Protein AF-A0A8S2WBW8-F1 (afdb_monomer)

pLDDT: mean 97.87, std 1.33, range [88.88, 98.81]

Secondary structure (DSSP, 8-state):
-HHHHHHHTTSS----B-SS--TTGGGT-BEE--S-BSSHHHHHHHHHHHHHHHHTT--SEE--TT-SBS---HHHHHHHHH-

Sequence (83 aa):
ASLPAARATDNKRSIVISRSTFPTSGSFSGHWLGDNSAKWPHLKYNIIGMLEFNLFGIPYVGADICGFEGDTTEQMCQRWMQL

Mean predicted aligned error: 2.39 Å

Radius of gyration: 14.79 Å; Cα contacts (8 Å, |Δi|>4): 115; chains: 1; bounding box: 33×30×37 Å

Structure (mmCIF, N/CA/C/O backbone):
data_AF-A0A8S2WBW8-F1
#
_entry.id   AF-A0A8S2WBW8-F1
#
loop_
_atom_site.group_PDB
_atom_site.id
_atom_site.type_symbol
_atom_site.label_atom_id
_atom_site.label_alt_id
_atom_site.label_comp_id
_atom_site.label_asym_id
_atom_site.label_entity_id
_atom_site.label_seq_id
_atom_site.pdbx_PDB_ins_code
_atom_site.Cartn_x
_atom_site.Cartn_y
_atom_site.Cartn_z
_atom_site.occupancy
_atom_site.B_iso_or_equiv
_atom_site.auth_seq_id
_atom_site.auth_comp_id
_atom_site.auth_asym_id
_atom_site.auth_atom_id
_atom_site.pdbx_PDB_model_num
ATOM 1 N N . ALA A 1 1 ? 14.825 -9.329 -9.820 1.00 88.88 1 ALA A N 1
ATOM 2 C CA . ALA A 1 1 ? 14.824 -10.784 -10.097 1.00 88.88 1 ALA A CA 1
ATOM 3 C C . ALA A 1 1 ? 13.414 -11.389 -10.091 1.00 88.88 1 ALA A C 1
ATOM 5 O O . ALA A 1 1 ? 13.098 -12.136 -11.006 1.00 88.88 1 ALA A O 1
ATOM 6 N N . SER A 1 2 ? 12.551 -11.048 -9.125 1.00 96.75 2 SER A N 1
ATOM 7 C CA . SER A 1 2 ? 11.252 -11.715 -8.928 1.00 96.75 2 SER A CA 1
ATOM 8 C C . SER A 1 2 ? 10.266 -11.599 -10.096 1.00 96.75 2 SER A C 1
ATOM 10 O O . SER A 1 2 ? 9.677 -12.602 -10.474 1.00 96.75 2 SER A O 1
ATOM 12 N N . LEU A 1 3 ? 10.104 -10.419 -10.711 1.00 96.81 3 LEU A N 1
ATOM 13 C CA . LEU A 1 3 ? 9.148 -10.255 -11.817 1.00 96.81 3 LEU A CA 1
ATOM 14 C C . LEU A 1 3 ? 9.534 -11.065 -13.075 1.00 96.81 3 LEU A C 1
ATOM 16 O O . LEU A 1 3 ? 8.673 -11.777 -13.587 1.00 96.81 3 LEU A O 1
ATOM 20 N N . PRO A 1 4 ? 10.790 -11.024 -13.574 1.00 96.94 4 PRO A N 1
ATOM 21 C CA . PRO A 1 4 ? 11.219 -11.922 -14.648 1.00 96.94 4 PRO A CA 1
ATOM 22 C C . PRO A 1 4 ? 11.032 -13.404 -14.306 1.00 96.94 4 PRO A C 1
ATOM 24 O O . PRO A 1 4 ? 10.540 -14.153 -15.143 1.00 96.94 4 PRO A O 1
ATOM 27 N N . ALA A 1 5 ? 11.361 -13.812 -13.075 1.00 97.25 5 ALA A N 1
ATOM 28 C CA . ALA A 1 5 ? 11.172 -15.190 -12.629 1.00 97.25 5 ALA A CA 1
ATOM 29 C C . ALA A 1 5 ? 9.690 -15.601 -12.657 1.00 97.25 5 ALA A C 1
ATOM 31 O O . ALA A 1 5 ? 9.363 -16.660 -13.179 1.00 97.25 5 ALA A O 1
ATOM 32 N N . ALA A 1 6 ? 8.790 -14.735 -12.181 1.00 96.25 6 ALA A N 1
ATOM 33 C CA . ALA A 1 6 ? 7.350 -14.978 -12.198 1.00 96.25 6 ALA A CA 1
ATOM 34 C C . ALA A 1 6 ? 6.761 -15.052 -13.615 1.00 96.25 6 ALA A C 1
ATOM 36 O O . ALA A 1 6 ? 5.753 -15.715 -13.813 1.00 96.25 6 ALA A O 1
ATOM 37 N N . ARG A 1 7 ? 7.359 -14.370 -14.599 1.00 96.75 7 ARG A N 1
ATOM 38 C CA . ARG A 1 7 ? 6.938 -14.453 -16.009 1.00 96.75 7 ARG A CA 1
ATOM 39 C C . ARG A 1 7 ? 7.480 -15.699 -16.699 1.00 96.75 7 ARG A C 1
ATOM 41 O O . ARG A 1 7 ? 6.848 -16.210 -17.613 1.00 96.75 7 ARG A O 1
ATOM 48 N N . ALA A 1 8 ? 8.640 -16.192 -16.275 1.00 97.19 8 ALA A N 1
ATOM 49 C CA . ALA A 1 8 ? 9.269 -17.365 -16.873 1.00 97.19 8 ALA A CA 1
ATOM 50 C C . ALA A 1 8 ? 8.526 -18.681 -16.573 1.00 97.19 8 ALA A C 1
ATOM 52 O O . ALA A 1 8 ? 8.765 -19.667 -17.264 1.00 97.19 8 ALA A O 1
ATOM 53 N N . THR A 1 9 ? 7.637 -18.717 -15.572 1.00 96.62 9 THR A N 1
ATOM 54 C CA . THR A 1 9 ? 6.897 -19.933 -15.194 1.00 96.62 9 THR A CA 1
ATOM 55 C C . THR A 1 9 ? 5.794 -20.297 -16.187 1.00 96.62 9 THR A C 1
ATOM 57 O O . THR A 1 9 ? 5.619 -21.476 -16.483 1.00 96.62 9 THR A O 1
ATOM 60 N N . ASP A 1 10 ? 5.050 -19.314 -16.700 1.00 95.62 10 ASP A N 1
ATOM 61 C CA . ASP A 1 10 ? 3.896 -19.548 -17.580 1.00 95.62 10 ASP A CA 1
ATOM 62 C C . ASP A 1 10 ? 3.780 -18.570 -18.766 1.00 95.62 10 ASP A C 1
ATOM 64 O O . ASP A 1 10 ? 2.812 -18.632 -19.526 1.00 95.62 10 ASP A O 1
ATOM 68 N N . ASN A 1 11 ? 4.771 -17.689 -18.952 1.00 94.88 11 ASN A N 1
ATOM 69 C CA . ASN A 1 11 ? 4.841 -16.668 -20.002 1.00 94.88 11 ASN A CA 1
ATOM 70 C C . ASN A 1 11 ? 3.636 -15.707 -20.033 1.00 94.88 11 ASN A C 1
ATOM 72 O O . ASN A 1 11 ? 3.280 -15.170 -21.086 1.00 94.88 11 ASN A O 1
ATOM 76 N N . LYS A 1 12 ? 2.992 -15.474 -18.883 1.00 96.56 12 LYS A N 1
ATOM 77 C CA . LYS A 1 12 ? 1.899 -14.505 -18.748 1.00 96.56 12 LYS A CA 1
ATOM 78 C C . LYS A 1 12 ? 2.368 -13.206 -18.104 1.00 96.56 12 LYS A C 1
ATOM 80 O O . LYS A 1 12 ? 3.475 -13.072 -17.586 1.00 96.56 12 LYS A O 1
ATOM 85 N N . ARG A 1 13 ? 1.491 -12.199 -18.136 1.00 96.69 13 ARG A N 1
ATOM 86 C CA . ARG A 1 13 ? 1.670 -10.991 -17.329 1.00 96.69 13 ARG A CA 1
ATOM 87 C C . ARG A 1 13 ? 1.559 -11.371 -15.853 1.00 96.69 13 ARG A C 1
ATOM 89 O O . ARG A 1 13 ? 0.475 -11.693 -15.385 1.00 96.69 13 ARG A O 1
ATOM 96 N N . SER A 1 14 ? 2.671 -11.269 -15.140 1.00 96.06 14 SER A N 1
ATOM 97 C CA . SER A 1 14 ? 2.728 -11.529 -13.700 1.00 96.06 14 SER A CA 1
ATOM 98 C C . SER A 1 14 ? 2.692 -10.242 -12.884 1.00 96.06 14 SER A C 1
ATOM 100 O O . SER A 1 14 ? 2.981 -9.152 -13.390 1.00 96.06 14 SER A O 1
ATOM 102 N N . ILE A 1 15 ? 2.389 -10.401 -11.599 1.00 95.75 15 ILE A N 1
ATOM 103 C CA . ILE A 1 15 ? 2.375 -9.341 -10.599 1.00 95.75 15 ILE A CA 1
ATOM 104 C C . ILE A 1 15 ? 3.355 -9.675 -9.475 1.00 95.75 15 ILE A C 1
ATOM 106 O O . ILE A 1 15 ? 3.540 -10.841 -9.133 1.00 95.75 15 ILE A O 1
ATOM 110 N N . VAL A 1 16 ? 4.004 -8.654 -8.922 1.00 97.94 16 VAL A N 1
ATOM 111 C CA . VAL A 1 16 ? 4.873 -8.768 -7.746 1.00 97.94 16 VAL A CA 1
ATOM 112 C C . VAL A 1 16 ? 4.478 -7.672 -6.774 1.00 97.94 16 VAL A C 1
ATOM 114 O O . VAL A 1 16 ? 4.265 -6.534 -7.190 1.00 97.94 16 VAL A O 1
ATOM 117 N N . ILE A 1 17 ? 4.413 -8.015 -5.493 1.00 98.38 17 ILE A N 1
ATOM 118 C CA . ILE A 1 17 ? 4.173 -7.078 -4.401 1.00 98.38 17 ILE A CA 1
ATOM 119 C C . ILE A 1 17 ? 5.423 -7.054 -3.520 1.00 98.38 17 ILE A C 1
ATOM 121 O O . ILE A 1 17 ? 5.916 -8.110 -3.124 1.00 98.38 17 ILE A O 1
ATOM 125 N N . SER A 1 18 ? 5.970 -5.863 -3.271 1.00 98.38 18 SER A N 1
ATOM 126 C CA . SER A 1 18 ? 7.191 -5.671 -2.479 1.00 98.38 18 SER A CA 1
ATOM 127 C C . SER A 1 18 ? 6.971 -4.672 -1.349 1.00 98.38 18 SER A C 1
ATOM 129 O O . SER A 1 18 ? 6.367 -3.618 -1.551 1.00 98.38 18 SER A O 1
ATOM 131 N N . ARG A 1 19 ? 7.518 -4.984 -0.167 1.00 98.56 19 ARG A N 1
ATOM 132 C CA . ARG A 1 19 ? 7.464 -4.094 1.000 1.00 98.56 19 ARG A CA 1
ATOM 133 C C . ARG A 1 19 ? 8.427 -2.925 0.856 1.00 98.56 19 ARG A C 1
ATOM 135 O O . ARG A 1 19 ? 8.049 -1.779 1.019 1.00 98.56 19 ARG A O 1
ATOM 142 N N . SER A 1 20 ? 9.691 -3.212 0.555 1.00 98.38 20 SER A N 1
ATOM 143 C CA . SER A 1 20 ? 10.692 -2.166 0.342 1.00 98.38 20 SER A CA 1
ATOM 144 C C . SER A 1 20 ? 10.613 -1.651 -1.092 1.00 98.38 20 SER A C 1
ATOM 146 O O . SER A 1 20 ? 10.453 -2.440 -2.031 1.00 98.38 20 SER A O 1
ATOM 148 N N . THR A 1 21 ? 10.737 -0.334 -1.250 1.00 98.56 21 THR A N 1
ATOM 149 C CA . THR A 1 21 ? 10.701 0.362 -2.537 1.00 98.56 21 THR A CA 1
ATOM 150 C C . THR A 1 21 ? 11.726 1.494 -2.577 1.00 98.56 21 THR A C 1
ATOM 152 O O . THR A 1 21 ? 12.049 2.101 -1.560 1.00 98.56 21 THR A O 1
ATOM 155 N N . PHE A 1 22 ? 12.184 1.814 -3.780 1.00 98.50 22 PHE A N 1
ATOM 156 C CA . PHE A 1 22 ? 12.980 2.995 -4.138 1.00 98.50 22 PHE A CA 1
ATOM 157 C C . PHE A 1 22 ? 12.400 3.607 -5.434 1.00 98.50 22 PHE A C 1
ATOM 159 O O . PHE A 1 22 ? 11.683 2.880 -6.140 1.00 98.50 22 PHE A O 1
ATOM 166 N N . PRO A 1 23 ? 12.657 4.883 -5.803 1.00 98.38 23 PRO A N 1
ATOM 167 C CA . PRO A 1 23 ? 12.213 5.424 -7.087 1.00 98.38 23 PRO A CA 1
ATOM 168 C C . PRO A 1 23 ? 12.461 4.461 -8.251 1.00 98.38 23 PRO A C 1
ATOM 170 O O . PRO A 1 23 ? 13.496 3.799 -8.298 1.00 98.38 23 PRO A O 1
ATOM 173 N N . THR A 1 24 ? 11.496 4.382 -9.173 1.00 97.94 24 THR A N 1
ATOM 174 C CA . THR A 1 24 ? 11.371 3.406 -10.285 1.00 97.94 24 THR A CA 1
ATOM 175 C C . THR A 1 24 ? 10.806 2.020 -9.942 1.00 97.94 24 THR A C 1
ATOM 177 O O . THR A 1 24 ? 10.401 1.309 -10.865 1.00 97.94 24 THR A O 1
ATOM 180 N N . SER A 1 25 ? 10.667 1.650 -8.660 1.00 98.38 25 SER A N 1
ATOM 181 C CA . SER A 1 25 ? 10.155 0.319 -8.259 1.00 98.38 25 SER A CA 1
ATOM 182 C C . SER A 1 25 ? 8.777 -0.017 -8.843 1.00 98.38 25 SER A C 1
ATOM 184 O O . SER A 1 25 ? 8.533 -1.173 -9.187 1.00 98.38 25 SER A O 1
ATOM 186 N N . GLY A 1 26 ? 7.912 0.984 -9.046 1.00 98.06 26 GLY A N 1
ATOM 187 C CA . GLY A 1 26 ? 6.585 0.815 -9.654 1.00 98.06 26 GLY A CA 1
ATOM 188 C C . GLY A 1 26 ? 6.591 0.261 -11.083 1.00 98.06 26 GLY A C 1
ATOM 189 O O . GLY A 1 26 ? 5.575 -0.244 -11.550 1.00 98.06 26 GLY A O 1
ATOM 190 N N . SER A 1 27 ? 7.743 0.267 -11.762 1.00 97.25 27 SER A N 1
ATOM 191 C CA . SER A 1 27 ? 7.909 -0.391 -13.069 1.00 97.25 27 SER A CA 1
ATOM 192 C C . SER A 1 27 ? 7.951 -1.921 -12.964 1.00 97.25 27 SER A C 1
ATOM 194 O O . SER A 1 27 ? 7.779 -2.619 -13.965 1.00 97.25 27 SER A O 1
ATOM 196 N N . PHE A 1 28 ? 8.213 -2.456 -11.766 1.00 97.25 28 PHE A N 1
ATOM 197 C CA . PHE A 1 28 ? 8.461 -3.881 -11.537 1.00 97.25 28 PHE A CA 1
ATOM 198 C C . PHE A 1 28 ? 7.528 -4.514 -10.503 1.00 97.25 28 PHE A C 1
ATOM 200 O O . PHE A 1 28 ? 7.337 -5.732 -10.521 1.00 97.25 28 PHE A O 1
ATOM 207 N N . SER A 1 29 ? 6.971 -3.726 -9.588 1.00 98.06 29 SER A N 1
ATOM 208 C CA . SER A 1 29 ? 6.150 -4.235 -8.493 1.00 98.06 29 SER A CA 1
ATOM 209 C C . SER A 1 29 ? 5.115 -3.217 -8.042 1.00 98.06 29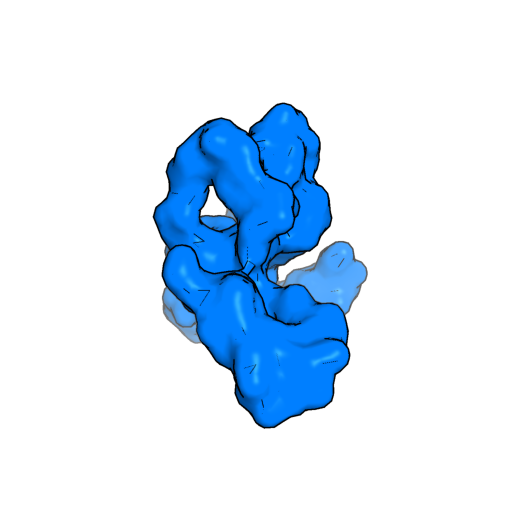 SER A C 1
ATOM 211 O O . SER A 1 29 ? 5.355 -2.013 -8.094 1.00 98.06 29 SER A O 1
ATOM 213 N N . GLY A 1 30 ? 3.998 -3.717 -7.524 1.00 98.44 30 GLY A N 1
ATOM 214 C CA . GLY A 1 30 ? 3.158 -2.940 -6.626 1.00 98.44 30 GLY A CA 1
ATOM 215 C C . GLY A 1 30 ? 3.700 -2.933 -5.202 1.00 98.44 30 GLY A C 1
ATOM 216 O O . GLY A 1 30 ? 4.715 -3.569 -4.889 1.00 98.44 30 GLY A O 1
ATOM 217 N N . HIS A 1 31 ? 2.983 -2.232 -4.338 1.00 98.75 31 HIS A N 1
ATOM 218 C CA . HIS A 1 31 ? 3.335 -2.048 -2.939 1.00 98.75 31 HIS A CA 1
ATOM 219 C C . HIS A 1 31 ? 2.093 -2.193 -2.060 1.00 98.75 31 HIS A C 1
ATOM 221 O O . HIS A 1 31 ? 1.000 -1.826 -2.470 1.00 98.75 31 HIS A O 1
ATOM 227 N N . TRP A 1 32 ? 2.247 -2.703 -0.847 1.00 98.62 32 TRP A N 1
ATOM 228 C CA . TRP A 1 32 ? 1.225 -2.549 0.183 1.00 98.62 32 TRP A CA 1
ATOM 229 C C . TRP A 1 32 ? 1.826 -1.742 1.323 1.00 98.62 32 TRP A C 1
ATOM 231 O O . TRP A 1 32 ? 3.019 -1.873 1.590 1.00 98.62 32 TRP A O 1
ATOM 241 N N . LEU A 1 33 ? 1.004 -0.945 2.003 1.00 98.62 33 LEU A N 1
ATOM 242 C CA . LEU A 1 33 ? 1.447 0.031 3.005 1.00 98.62 33 LEU A CA 1
ATOM 243 C C . LEU A 1 33 ? 2.008 -0.579 4.306 1.00 98.62 33 LEU A C 1
ATOM 245 O O . LEU A 1 33 ? 2.307 0.156 5.245 1.00 98.62 33 LEU A O 1
ATOM 249 N N . GLY A 1 34 ? 2.207 -1.897 4.351 1.00 97.81 34 GLY A N 1
ATOM 250 C CA . GLY A 1 34 ? 2.837 -2.586 5.467 1.00 97.81 34 GLY A CA 1
ATOM 251 C C . GLY A 1 34 ? 1.901 -2.820 6.646 1.00 97.81 34 GLY A C 1
ATOM 252 O O . GLY A 1 34 ? 0.679 -2.746 6.528 1.00 97.81 34 GLY A O 1
ATOM 253 N N . ASP A 1 35 ? 2.535 -3.092 7.782 1.00 98.31 35 ASP A N 1
ATOM 254 C CA . ASP A 1 35 ? 1.930 -3.588 9.015 1.00 98.31 35 ASP A CA 1
ATOM 255 C C . ASP A 1 35 ? 1.090 -2.483 9.694 1.00 98.31 35 ASP A C 1
ATOM 257 O O . ASP A 1 35 ? 1.526 -1.774 10.603 1.00 98.31 35 ASP A O 1
ATOM 261 N N . ASN A 1 36 ? -0.125 -2.268 9.187 1.00 98.19 36 ASN A N 1
ATOM 262 C CA . ASN A 1 36 ? -1.091 -1.337 9.761 1.00 98.19 36 ASN A CA 1
ATOM 263 C C . ASN A 1 36 ? -1.820 -1.973 10.962 1.00 98.19 36 ASN A C 1
ATOM 265 O O . ASN A 1 36 ? -1.751 -3.176 11.184 1.00 98.19 36 ASN A O 1
ATOM 269 N N . SER A 1 37 ? -2.546 -1.176 11.751 1.00 98.44 37 SER A N 1
ATOM 270 C CA . SER A 1 37 ? -3.314 -1.708 12.886 1.00 98.44 37 SER A CA 1
ATOM 271 C C . SER A 1 37 ? -4.815 -1.537 12.692 1.00 98.44 37 SER A C 1
ATOM 273 O O . SER A 1 37 ? -5.267 -0.596 12.030 1.00 98.44 37 SER A O 1
ATOM 275 N N . ALA A 1 38 ? -5.587 -2.438 13.297 1.00 98.25 38 ALA A N 1
ATOM 276 C CA . ALA A 1 38 ? -7.043 -2.440 13.352 1.00 98.25 38 ALA A CA 1
ATOM 277 C C . ALA A 1 38 ? -7.557 -1.264 14.218 1.00 98.25 38 ALA A C 1
ATOM 279 O O . ALA A 1 38 ? -8.093 -1.430 15.313 1.00 98.25 38 ALA A O 1
ATOM 280 N N . LYS A 1 39 ? -7.334 -0.029 13.752 1.00 98.06 39 LYS A N 1
ATOM 281 C CA . LYS A 1 39 ? -7.710 1.219 14.426 1.00 98.06 39 LYS A CA 1
ATOM 282 C C . LYS A 1 39 ? -8.213 2.240 13.411 1.00 98.06 39 LYS A C 1
ATOM 284 O O . LYS A 1 39 ? -7.616 2.428 12.354 1.00 98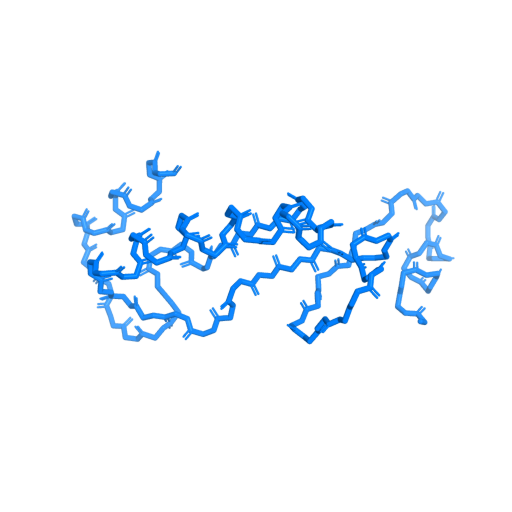.06 39 LYS A O 1
ATOM 289 N N . TRP A 1 40 ? -9.243 2.998 13.783 1.00 98.19 40 TRP A N 1
ATOM 290 C CA . TRP A 1 40 ? -9.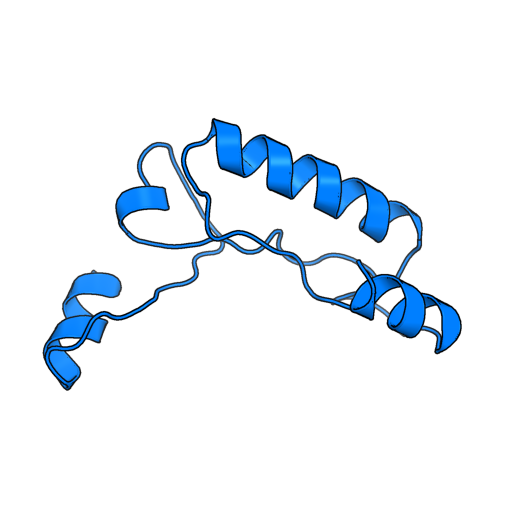856 4.027 12.933 1.00 98.19 40 TRP A CA 1
ATOM 291 C C . TRP A 1 40 ? -8.884 5.016 12.260 1.00 98.19 40 TRP A C 1
ATOM 293 O O . TRP A 1 40 ? -9.091 5.315 11.083 1.00 98.19 40 TRP A O 1
ATOM 303 N N . PRO A 1 41 ? -7.810 5.512 12.915 1.00 98.31 41 PRO A N 1
ATOM 304 C CA . PRO A 1 41 ? -6.851 6.393 12.250 1.00 98.31 41 PRO A CA 1
ATOM 305 C C . PRO A 1 41 ? -6.156 5.754 11.041 1.00 98.31 41 PRO A C 1
ATOM 307 O O . PRO A 1 41 ? -5.875 6.459 10.073 1.00 98.31 41 PRO A O 1
ATOM 310 N N . HIS A 1 42 ? -5.935 4.432 11.048 1.00 98.31 42 HIS A N 1
ATOM 311 C CA . HIS A 1 42 ? -5.272 3.752 9.936 1.00 98.31 42 HIS A CA 1
ATOM 312 C C . HIS A 1 42 ? -6.112 3.775 8.657 1.00 98.31 42 HIS A C 1
ATOM 314 O O . HIS A 1 42 ? -5.519 3.943 7.598 1.00 98.31 42 HIS A O 1
ATOM 320 N N . LEU A 1 43 ? -7.455 3.754 8.721 1.00 97.62 43 LEU A N 1
ATOM 321 C CA . LEU A 1 43 ? -8.289 3.950 7.519 1.00 97.62 43 LEU A CA 1
ATOM 322 C C . LEU A 1 43 ? -7.913 5.253 6.798 1.00 97.62 43 LEU A C 1
ATOM 324 O O . LEU A 1 43 ? -7.737 5.266 5.582 1.00 97.62 43 LEU A O 1
ATOM 328 N N . LYS A 1 44 ? -7.732 6.342 7.555 1.00 98.06 44 LYS A N 1
ATOM 329 C CA . LYS A 1 44 ? -7.324 7.639 7.002 1.00 98.06 44 LYS A CA 1
ATOM 330 C C . LYS A 1 44 ? -5.877 7.619 6.506 1.00 98.06 44 LYS A C 1
ATOM 332 O O . LYS A 1 44 ? -5.604 8.149 5.433 1.00 98.06 44 LYS A O 1
ATOM 337 N N . TYR A 1 45 ? -4.955 7.041 7.275 1.00 98.62 45 TYR A N 1
ATOM 338 C CA . TYR A 1 45 ? -3.539 6.985 6.895 1.00 98.62 45 TYR A CA 1
ATOM 339 C C . TYR A 1 45 ? -3.320 6.208 5.598 1.00 98.62 45 TYR A C 1
ATOM 341 O O . TYR A 1 45 ? -2.496 6.615 4.785 1.00 98.62 45 TYR A O 1
ATOM 349 N N . ASN A 1 46 ? -4.116 5.168 5.346 1.00 98.00 46 ASN A N 1
ATOM 350 C CA . ASN A 1 46 ? -4.023 4.408 4.105 1.00 98.00 46 ASN A CA 1
ATOM 351 C C . ASN A 1 46 ? -4.359 5.258 2.879 1.00 98.00 46 ASN A C 1
ATOM 353 O O . ASN A 1 46 ? -3.684 5.141 1.863 1.00 98.00 46 ASN A O 1
ATOM 357 N N . ILE A 1 47 ? -5.361 6.140 2.966 1.00 98.62 47 ILE A N 1
ATOM 358 C CA . ILE A 1 47 ? -5.709 7.049 1.862 1.00 98.62 47 ILE A CA 1
ATOM 359 C C . ILE A 1 47 ? -4.522 7.961 1.542 1.00 98.62 47 ILE A C 1
ATOM 361 O O . ILE A 1 47 ? -4.172 8.131 0.378 1.00 98.62 47 ILE A O 1
ATOM 365 N N . ILE A 1 48 ? -3.874 8.505 2.576 1.00 98.69 48 ILE A N 1
ATOM 366 C CA . ILE A 1 48 ? -2.689 9.358 2.424 1.00 98.69 48 ILE A CA 1
ATOM 367 C C . ILE A 1 48 ? -1.558 8.571 1.752 1.00 98.69 48 ILE A C 1
ATOM 369 O O . ILE A 1 48 ? -1.069 8.996 0.708 1.00 98.69 48 ILE A O 1
ATOM 373 N N . GLY A 1 49 ? -1.216 7.393 2.282 1.00 98.69 49 GLY A N 1
ATOM 374 C CA . GLY A 1 49 ? -0.157 6.553 1.722 1.00 98.69 49 GLY A CA 1
ATOM 375 C C . GLY A 1 49 ? -0.431 6.153 0.270 1.00 98.69 49 GLY A C 1
ATOM 376 O O . GLY A 1 49 ? 0.454 6.245 -0.574 1.00 98.69 49 GLY A O 1
ATOM 377 N N . MET A 1 50 ? -1.668 5.787 -0.076 1.00 98.62 50 MET A N 1
ATOM 378 C CA . MET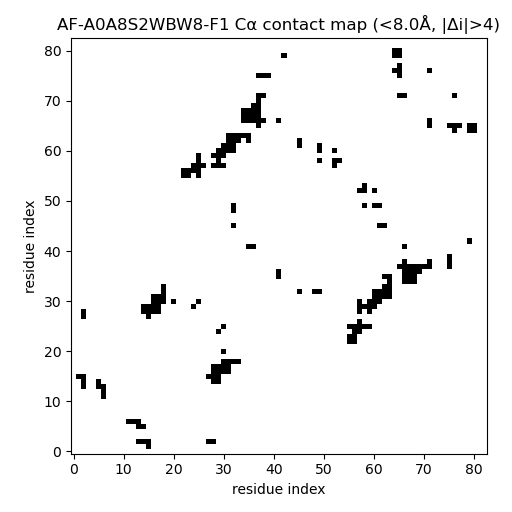 A 1 50 ? -2.023 5.463 -1.462 1.00 98.62 50 MET A CA 1
ATOM 379 C C . MET A 1 50 ? -1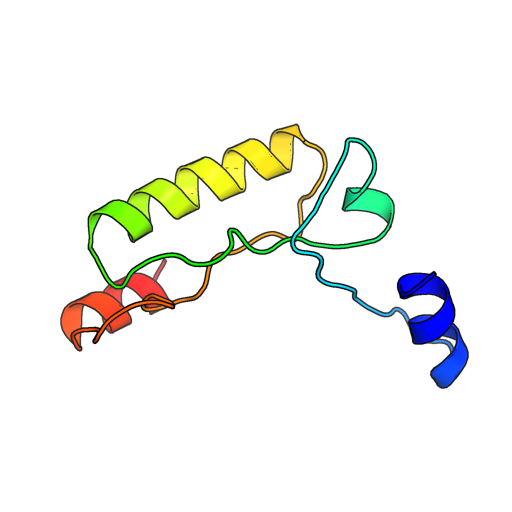.814 6.659 -2.404 1.00 98.62 50 MET A C 1
ATOM 381 O O . MET A 1 50 ? -1.293 6.484 -3.507 1.00 98.62 50 MET A O 1
ATOM 385 N N . LEU A 1 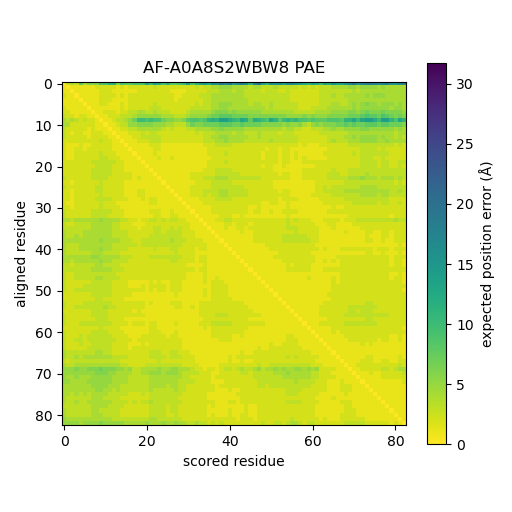51 ? -2.165 7.879 -1.987 1.00 98.75 51 LEU A N 1
ATOM 386 C CA . LEU A 1 51 ? -1.935 9.088 -2.787 1.00 98.75 51 LEU A CA 1
ATOM 387 C C . LEU A 1 51 ? -0.439 9.405 -2.938 1.00 98.75 51 LEU A C 1
ATOM 389 O O . LEU A 1 51 ? 0.012 9.722 -4.038 1.00 98.75 51 LEU A O 1
ATOM 393 N N . GLU A 1 52 ? 0.344 9.269 -1.869 1.00 98.81 52 GLU A N 1
ATOM 394 C CA . GLU A 1 52 ? 1.798 9.468 -1.896 1.00 98.81 52 GLU A CA 1
ATOM 395 C C . GLU A 1 52 ? 2.489 8.474 -2.839 1.00 98.81 52 GLU A C 1
ATOM 397 O O . GLU A 1 52 ? 3.304 8.870 -3.672 1.00 98.81 52 GLU A O 1
ATOM 402 N N . PHE A 1 53 ? 2.112 7.193 -2.803 1.00 98.81 53 PHE A N 1
ATO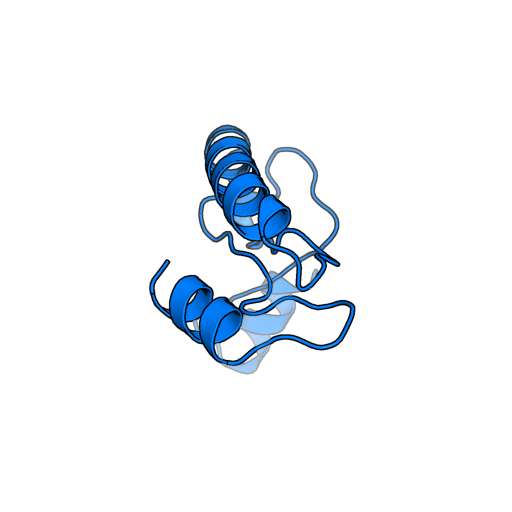M 403 C CA . PHE A 1 53 ? 2.686 6.182 -3.695 1.00 98.81 53 PHE A CA 1
ATOM 404 C C . PHE A 1 53 ? 2.327 6.397 -5.169 1.00 98.81 53 PHE A C 1
ATOM 406 O O . PHE A 1 53 ? 3.137 6.075 -6.043 1.00 98.81 53 PHE A O 1
ATOM 413 N N . ASN A 1 54 ? 1.188 7.031 -5.467 1.00 98.31 54 ASN A N 1
ATOM 414 C CA . ASN A 1 54 ? 0.904 7.500 -6.825 1.00 98.31 54 ASN A CA 1
ATOM 415 C C . ASN A 1 54 ? 1.902 8.585 -7.273 1.00 98.31 54 ASN A C 1
ATOM 417 O O . ASN A 1 54 ? 2.374 8.533 -8.409 1.00 98.31 54 ASN A O 1
ATOM 421 N N . LEU A 1 55 ? 2.304 9.507 -6.386 1.00 98.50 55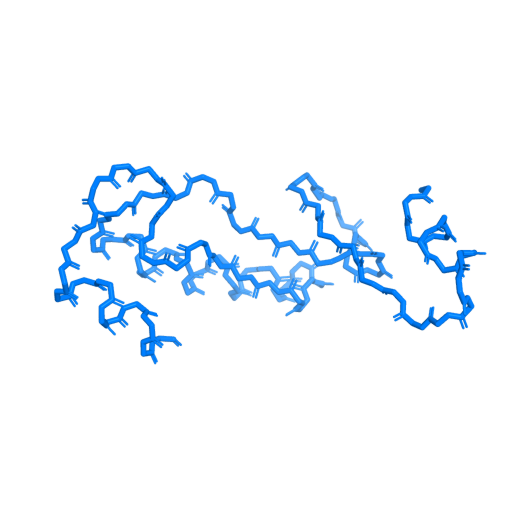 LEU A N 1
ATOM 422 C CA . LEU A 1 55 ? 3.366 10.485 -6.675 1.00 98.50 55 LEU A CA 1
ATOM 423 C C . LEU A 1 55 ? 4.742 9.820 -6.829 1.00 98.50 55 LEU A C 1
ATOM 425 O O . LEU A 1 55 ? 5.548 10.254 -7.651 1.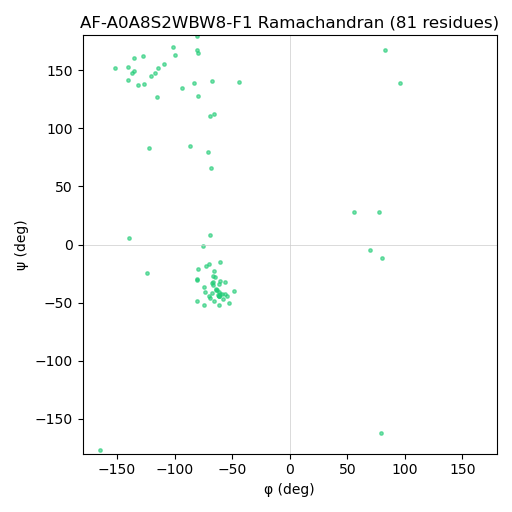00 98.50 55 LEU A O 1
ATOM 429 N N . PHE A 1 56 ? 5.005 8.739 -6.092 1.00 98.69 56 PHE A N 1
ATOM 430 C CA . PHE A 1 56 ? 6.240 7.952 -6.215 1.00 98.69 56 PHE A CA 1
ATOM 431 C C . PHE A 1 56 ? 6.279 7.059 -7.470 1.00 98.69 56 PHE A C 1
ATOM 433 O O . PHE A 1 56 ? 7.276 6.370 -7.708 1.00 98.69 56 PHE A O 1
ATOM 440 N N . GLY A 1 57 ? 5.219 7.070 -8.286 1.00 98.56 57 GLY A N 1
ATOM 441 C CA . GLY A 1 57 ? 5.121 6.289 -9.517 1.00 98.56 57 GLY A CA 1
ATOM 442 C C . GLY A 1 57 ? 4.807 4.809 -9.288 1.00 98.56 57 GLY A C 1
ATOM 443 O O . GLY A 1 57 ? 5.214 3.974 -10.094 1.00 98.56 57 GLY A O 1
ATOM 444 N N . ILE A 1 58 ? 4.111 4.468 -8.198 1.00 98.75 58 ILE A N 1
ATOM 445 C CA . ILE A 1 58 ? 3.693 3.103 -7.848 1.00 98.75 58 ILE A CA 1
ATOM 446 C C . ILE A 1 58 ? 2.158 3.068 -7.707 1.00 98.75 58 ILE A C 1
ATOM 448 O O . ILE A 1 58 ? 1.631 3.172 -6.602 1.00 98.75 58 ILE A O 1
ATOM 452 N N . PRO A 1 59 ? 1.413 2.936 -8.820 1.00 98.06 59 PRO A N 1
ATOM 453 C CA . PRO A 1 59 ? -0.046 3.065 -8.804 1.00 98.06 59 PRO A CA 1
ATOM 454 C C . PRO A 1 59 ? -0.780 1.811 -8.304 1.00 98.06 59 PRO A C 1
ATOM 456 O O . PRO A 1 59 ? -1.932 1.902 -7.894 1.00 98.06 59 PRO A O 1
ATOM 459 N N . TYR A 1 60 ? -0.146 0.631 -8.338 1.00 98.50 60 TYR A N 1
ATOM 460 C CA . TYR A 1 60 ? -0.730 -0.588 -7.772 1.00 98.50 60 TYR A CA 1
ATOM 461 C C . TYR A 1 60 ? -0.384 -0.671 -6.284 1.00 98.50 60 TYR A C 1
ATOM 463 O O . TYR A 1 60 ? 0.630 -1.264 -5.903 1.00 98.50 60 TYR A O 1
ATOM 471 N N . VAL A 1 61 ? -1.200 0.003 -5.474 1.00 98.69 61 VAL A N 1
ATOM 472 C CA . VAL A 1 61 ? -0.996 0.168 -4.034 1.00 98.69 61 VAL A CA 1
ATOM 473 C C . VAL A 1 61 ? -2.281 -0.063 -3.243 1.00 98.69 61 VAL A C 1
ATOM 475 O O . VAL A 1 61 ? -3.376 0.194 -3.736 1.00 98.69 61 VAL A O 1
ATOM 478 N N . GLY A 1 62 ? -2.142 -0.553 -2.013 1.00 98.56 62 GLY A N 1
ATOM 479 C CA . GLY A 1 62 ? -3.243 -0.745 -1.073 1.00 98.56 62 GLY A CA 1
ATOM 480 C C . GLY A 1 62 ? -2.744 -0.960 0.354 1.00 98.56 62 GLY A C 1
ATOM 481 O O . GLY A 1 62 ? -1.544 -0.912 0.622 1.00 98.56 62 GLY A O 1
ATOM 482 N N . ALA A 1 63 ? -3.670 -1.203 1.272 1.00 98.56 63 ALA A N 1
ATOM 483 C CA . ALA A 1 63 ? -3.380 -1.516 2.667 1.00 98.56 63 ALA A CA 1
ATOM 484 C C . ALA A 1 63 ? -4.096 -2.800 3.082 1.00 98.56 63 ALA A C 1
ATOM 486 O O . ALA A 1 63 ? -5.074 -3.194 2.444 1.00 98.56 63 ALA A O 1
ATOM 487 N N . ASP A 1 64 ? -3.651 -3.406 4.179 1.00 98.56 64 ASP A N 1
ATOM 488 C CA . ASP A 1 64 ? -4.303 -4.591 4.728 1.00 98.56 64 ASP A CA 1
ATOM 489 C C . ASP A 1 64 ? -5.675 -4.204 5.291 1.00 98.56 64 ASP A C 1
ATOM 491 O O . ASP A 1 64 ? -5.787 -3.436 6.253 1.00 98.56 64 ASP A O 1
ATOM 495 N N . ILE A 1 65 ? -6.731 -4.671 4.621 1.00 98.62 65 ILE A N 1
ATOM 496 C CA . ILE A 1 65 ? -8.118 -4.334 4.948 1.00 98.62 65 ILE A CA 1
ATOM 497 C C . ILE A 1 65 ? -8.477 -4.941 6.308 1.00 98.62 65 ILE A C 1
ATOM 499 O O . ILE A 1 65 ? -8.089 -6.060 6.624 1.00 98.62 65 ILE A O 1
ATOM 503 N N . CYS A 1 66 ? -9.227 -4.187 7.112 1.00 98.44 66 CYS A N 1
ATOM 504 C CA . CYS A 1 66 ? -9.581 -4.497 8.503 1.00 98.44 66 CYS A CA 1
ATOM 505 C C . CYS A 1 66 ? -8.427 -4.423 9.524 1.00 98.44 66 CYS A C 1
ATOM 507 O O . CYS A 1 66 ? -8.715 -4.466 10.724 1.00 98.44 66 CYS A O 1
ATOM 509 N N . GLY A 1 67 ? -7.190 -4.185 9.071 1.00 98.12 67 GLY A N 1
ATOM 510 C CA . GLY A 1 67 ? -5.988 -4.043 9.893 1.00 98.12 67 GLY A CA 1
ATOM 511 C C . GLY A 1 67 ? -5.186 -5.344 10.009 1.00 98.12 67 GLY A C 1
ATOM 512 O O . GLY A 1 67 ? -5.768 -6.410 10.179 1.00 98.12 67 GLY A O 1
ATOM 513 N N . PHE A 1 68 ? -3.857 -5.249 9.934 1.00 98.38 68 PHE A N 1
ATOM 514 C CA . PHE A 1 68 ? -2.927 -6.365 10.112 1.00 98.38 68 PHE A CA 1
ATOM 515 C C . PHE A 1 68 ? -2.689 -6.678 11.597 1.00 98.38 68 PHE A C 1
ATOM 517 O O . PHE A 1 68 ? -2.785 -7.831 12.015 1.00 98.38 68 PHE A O 1
ATOM 524 N N . GLU A 1 69 ? -2.407 -5.657 12.412 1.00 98.25 69 GLU A N 1
ATOM 525 C CA . GLU A 1 69 ? -2.195 -5.813 13.852 1.00 98.25 69 GLU A CA 1
ATOM 526 C C . GLU A 1 69 ? -3.472 -5.592 14.672 1.00 98.25 69 GLU A C 1
ATOM 528 O O . GLU A 1 69 ? -4.150 -4.566 14.539 1.00 98.25 69 GLU A O 1
ATOM 533 N N . GLY A 1 70 ? -3.704 -6.492 15.631 1.00 97.00 70 GLY A N 1
ATOM 534 C CA . GLY A 1 70 ? -4.779 -6.400 16.618 1.00 97.00 70 GLY A CA 1
ATOM 535 C C . GLY A 1 70 ? -6.134 -6.899 16.117 1.00 97.00 70 GLY A C 1
ATOM 536 O O . GLY A 1 70 ? -6.346 -7.118 14.927 1.00 97.00 70 GLY A O 1
ATOM 537 N N . ASP A 1 71 ? -7.067 -7.069 17.053 1.00 98.12 71 ASP A N 1
ATOM 538 C CA . ASP A 1 71 ? -8.407 -7.562 16.740 1.00 98.12 71 ASP A CA 1
ATOM 539 C C . ASP A 1 71 ? -9.289 -6.442 16.177 1.00 98.12 71 ASP A C 1
ATOM 541 O O . ASP A 1 71 ? -9.444 -5.369 16.768 1.00 98.12 71 ASP A O 1
ATOM 545 N N . THR A 1 72 ? -9.891 -6.704 15.020 1.00 98.25 72 THR A N 1
ATOM 546 C CA . THR A 1 72 ? -10.838 -5.790 14.378 1.00 98.25 72 THR A CA 1
ATOM 547 C C . THR A 1 72 ? -12.228 -5.882 15.016 1.00 98.25 72 THR A C 1
ATOM 549 O O . THR A 1 72 ? -12.553 -6.836 15.720 1.00 98.25 72 THR A O 1
ATOM 552 N N . THR A 1 73 ? -13.090 -4.901 14.747 1.00 98.44 73 THR A N 1
ATOM 553 C CA . THR A 1 73 ? -14.521 -4.978 15.085 1.00 98.44 73 THR A CA 1
ATOM 554 C C . THR A 1 73 ? -15.341 -5.129 13.814 1.00 98.44 73 THR A C 1
ATOM 556 O O . THR A 1 73 ? -14.917 -4.683 12.746 1.00 98.44 73 THR A O 1
ATOM 559 N N . GLU A 1 74 ? -16.540 -5.708 13.916 1.00 98.50 74 GLU A N 1
ATOM 560 C CA . GLU A 1 74 ? -17.446 -5.847 12.770 1.00 98.50 74 GLU A CA 1
ATOM 561 C C . GLU A 1 74 ? -17.669 -4.498 12.072 1.00 98.50 74 GLU A C 1
ATOM 563 O O . GLU A 1 74 ? -17.459 -4.380 10.867 1.00 98.50 74 GLU A O 1
ATOM 568 N N . GLN A 1 75 ? -18.006 -3.455 12.839 1.00 98.56 75 GLN A N 1
ATOM 569 C CA . GLN A 1 75 ? -18.261 -2.122 12.297 1.00 98.56 75 GLN A CA 1
ATOM 570 C C . GLN A 1 75 ? -17.036 -1.550 11.574 1.00 98.56 75 GLN A C 1
ATOM 572 O O . GLN A 1 75 ? -17.169 -0.944 10.510 1.00 98.56 75 GLN A O 1
ATOM 577 N N . MET A 1 76 ? -15.840 -1.715 12.137 1.00 98.31 76 MET A N 1
ATOM 578 C CA . MET A 1 76 ? -14.624 -1.197 11.517 1.00 98.31 76 MET A CA 1
ATOM 579 C C . MET A 1 76 ? -14.278 -1.966 10.244 1.00 98.31 76 MET A C 1
ATOM 581 O O . MET A 1 76 ? -14.016 -1.342 9.218 1.00 98.31 76 MET A O 1
ATOM 585 N N . CYS A 1 77 ? -14.333 -3.296 10.279 1.00 98.56 77 CYS A N 1
ATOM 586 C CA . CYS A 1 77 ? -14.044 -4.125 9.116 1.00 98.56 77 CYS A CA 1
ATOM 587 C C . CYS A 1 77 ? -15.067 -3.888 7.993 1.00 98.56 77 CYS A C 1
ATOM 589 O O . CYS A 1 77 ? -14.683 -3.731 6.839 1.00 98.56 77 CYS A O 1
ATOM 591 N N . GLN A 1 78 ? -16.351 -3.705 8.325 1.00 98.69 78 GLN A N 1
ATOM 592 C CA . GLN A 1 78 ? -17.379 -3.277 7.369 1.00 98.69 78 GLN A CA 1
ATOM 593 C C . GLN A 1 78 ? -17.037 -1.942 6.700 1.00 98.69 78 GLN A C 1
ATOM 595 O O . GLN A 1 78 ? -17.145 -1.825 5.482 1.00 98.69 78 GLN A O 1
ATOM 600 N N . ARG A 1 79 ? -16.622 -0.928 7.471 1.00 98.50 79 ARG A N 1
ATOM 601 C CA . ARG A 1 79 ? -16.233 0.375 6.905 1.00 98.50 79 ARG A CA 1
ATOM 602 C C . ARG A 1 79 ? -14.974 0.292 6.062 1.00 98.50 79 ARG A C 1
ATOM 604 O O . ARG A 1 79 ? -14.879 0.996 5.067 1.00 98.50 79 ARG A O 1
ATOM 611 N N . TRP A 1 80 ? -14.032 -0.560 6.436 1.00 98.50 80 TRP A N 1
ATOM 612 C CA . TRP A 1 80 ? -12.798 -0.716 5.683 1.00 98.50 80 TRP A CA 1
ATOM 613 C C . TRP A 1 80 ? -13.009 -1.496 4.382 1.00 98.50 80 TRP A C 1
ATOM 615 O O . TRP A 1 80 ? -12.443 -1.123 3.371 1.00 98.50 80 TRP A O 1
ATOM 625 N N . MET A 1 81 ? -13.877 -2.511 4.366 1.00 98.56 81 MET A N 1
ATOM 626 C CA . MET A 1 81 ? -14.263 -3.216 3.133 1.00 98.56 81 MET A CA 1
ATOM 627 C C . MET A 1 81 ? -15.034 -2.326 2.140 1.00 98.56 81 MET A C 1
ATOM 629 O O . MET A 1 81 ? -15.100 -2.652 0.959 1.00 98.56 81 MET A O 1
ATOM 633 N N . GLN A 1 82 ? -15.667 -1.247 2.618 1.00 98.19 82 GLN A N 1
ATOM 634 C CA . GLN A 1 82 ? -16.365 -0.260 1.780 1.00 98.19 82 GLN A CA 1
ATOM 635 C C . GLN A 1 82 ? -15.425 0.763 1.140 1.00 98.19 82 GLN A C 1
ATOM 637 O O . GLN A 1 82 ? -15.780 1.322 0.103 1.00 98.19 82 GLN A O 1
ATOM 642 N N . LEU A 1 83 ? -14.315 1.068 1.819 1.00 94.94 83 LEU A N 1
ATOM 643 C CA . LEU A 1 83 ? -13.320 2.044 1.382 1.00 94.94 83 LEU A CA 1
ATOM 644 C C . LEU A 1 83 ? -12.545 1.510 0.175 1.00 94.94 83 LEU A C 1
ATOM 646 O O . LEU A 1 83 ? -12.393 2.297 -0.784 1.00 94.94 83 LEU A O 1
#

Solvent-accessible surface area (backbone atoms only — not comparable to full-atom values): 4879 Å² total; per-residue (Å²): 113,66,53,67,55,57,21,71,76,76,75,50,94,65,85,40,77,39,80,81,82,57,88,68,41,36,81,61,28,30,38,46,76,53,94,40,45,37,45,77,69,44,66,57,49,44,57,53,51,45,56,52,32,45,75,59,54,24,76,55,53,50,60,60,72,38,27,65,42,70,79,59,48,73,71,55,32,54,54,42,75,70,106

Foldseek 3Di:
DVQVVQCVPPVDRDAAEDDDDDQPCLVRYAYEPPQFALDPVVLVVQVVVQVVVVVSVNNRYGYDQNGNDDDHDPVSSVVSVVD

Nearest PDB structures (foldseek):
  5nn4-assembly1_A  TM=9.839E-01  e=1.155E-06  Homo sapiens
  5nn5-assembly1_A  TM=9.836E-01  e=1.235E-06  Homo sapiens
  5kzx-assembly1_A  TM=9.838E-01  e=1.965E-06  Homo sapiens
  5nn3-assembly1_A  TM=9.833E-01  e=2.563E-06  Homo sapiens
  7l9e-assembly1_C  TM=9.778E-01  e=4.166E-05  Mus musculus

InterPro domains:
  IPR000322 Glycoside hydrolase family 31, TIM barrel domain [PF01055] (8-83)
  IPR017853 Glycoside hydrolase superfamily [SSF51445] (7-83)

Organism: NCBI:txid392030